Protein AF-A0A256Y373-F1 (afdb_monomer_lite)

Structure (mmCIF, N/CA/C/O backbone):
data_AF-A0A256Y373-F1
#
_entry.id   AF-A0A256Y373-F1
#
loop_
_atom_site.group_PDB
_atom_site.id
_atom_site.type_symbol
_atom_site.label_atom_id
_atom_site.label_alt_id
_atom_site.label_comp_id
_atom_site.label_asym_id
_atom_site.label_entity_id
_atom_site.label_seq_id
_atom_site.pdbx_PDB_ins_code
_atom_site.Cartn_x
_atom_site.Cartn_y
_atom_site.Cartn_z
_atom_site.occupancy
_atom_site.B_iso_or_equiv
_atom_site.auth_seq_id
_atom_site.auth_comp_id
_atom_site.auth_asym_id
_atom_site.auth_atom_id
_atom_site.pdbx_PDB_model_num
ATOM 1 N N . MET A 1 1 ? 16.820 -8.847 -20.053 1.00 52.16 1 MET A N 1
ATOM 2 C CA . MET A 1 1 ? 16.098 -8.142 -18.975 1.00 52.16 1 MET A CA 1
ATOM 3 C C . MET A 1 1 ? 16.166 -6.663 -19.317 1.00 52.16 1 MET A C 1
ATOM 5 O O . MET A 1 1 ? 17.271 -6.149 -19.422 1.00 52.16 1 MET A O 1
ATOM 9 N N . TYR A 1 2 ? 15.042 -6.030 -19.659 1.00 67.69 2 TYR A N 1
ATOM 10 C CA . TYR A 1 2 ? 15.039 -4.607 -20.017 1.00 67.69 2 TYR A CA 1
ATOM 11 C C . TYR A 1 2 ? 15.305 -3.763 -18.762 1.00 67.69 2 TYR A C 1
ATOM 13 O O . TYR A 1 2 ? 14.831 -4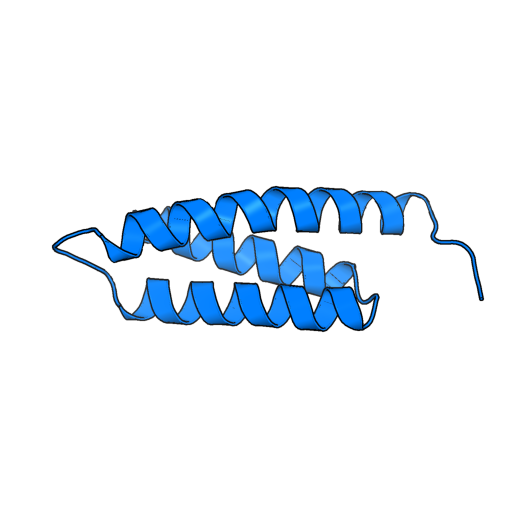.105 -17.680 1.00 67.69 2 TYR A O 1
ATOM 21 N N . SER A 1 3 ? 16.103 -2.703 -18.902 1.00 82.94 3 SER A N 1
ATOM 22 C CA . SER A 1 3 ? 16.314 -1.714 -17.838 1.00 82.94 3 SER A CA 1
ATOM 23 C C . SER A 1 3 ? 15.011 -0.961 -17.579 1.00 82.94 3 SER A C 1
ATOM 25 O O . SER A 1 3 ? 14.335 -0.602 -18.543 1.00 82.94 3 SER A O 1
ATOM 27 N N . LYS A 1 4 ? 14.686 -0.687 -16.307 1.00 88.62 4 LYS A N 1
ATOM 28 C CA . LYS A 1 4 ? 13.524 0.144 -15.958 1.00 88.62 4 LYS A CA 1
ATOM 29 C C . LYS A 1 4 ? 13.662 1.532 -16.583 1.00 88.62 4 LYS A C 1
ATOM 31 O O . LYS A 1 4 ? 14.768 2.077 -16.625 1.00 88.62 4 LYS A O 1
ATOM 36 N N . ASN A 1 5 ? 12.557 2.103 -17.050 1.00 94.56 5 ASN A N 1
ATOM 37 C CA . ASN A 1 5 ? 12.513 3.487 -17.518 1.00 94.56 5 ASN A CA 1
ATOM 38 C C . ASN A 1 5 ? 12.327 4.474 -16.345 1.00 94.56 5 ASN A C 1
ATOM 40 O O . ASN A 1 5 ? 12.042 4.083 -15.214 1.00 94.56 5 ASN A O 1
ATOM 44 N N . ASN A 1 6 ? 12.471 5.775 -16.613 1.00 96.75 6 ASN A N 1
ATOM 45 C CA . ASN A 1 6 ? 12.379 6.809 -15.573 1.00 96.75 6 ASN A CA 1
ATOM 46 C C . ASN A 1 6 ? 11.019 6.831 -14.854 1.00 96.75 6 ASN A C 1
ATOM 48 O O . ASN A 1 6 ? 10.971 7.078 -13.652 1.00 96.75 6 ASN A O 1
ATOM 52 N N . THR A 1 7 ? 9.920 6.564 -15.564 1.00 97.31 7 THR A N 1
ATOM 53 C CA . THR A 1 7 ? 8.575 6.521 -14.975 1.00 97.31 7 THR A CA 1
ATOM 54 C C . THR A 1 7 ? 8.421 5.333 -14.034 1.00 97.31 7 THR A C 1
ATOM 56 O O . THR A 1 7 ? 7.871 5.485 -12.950 1.00 97.31 7 THR A O 1
ATOM 59 N N . GLU A 1 8 ? 8.935 4.165 -14.409 1.00 97.19 8 GLU A N 1
ATOM 60 C CA . GLU A 1 8 ? 8.908 2.964 -13.568 1.00 97.19 8 GLU A CA 1
ATOM 61 C C . GLU A 1 8 ? 9.731 3.153 -12.290 1.00 97.19 8 GLU A C 1
ATOM 63 O O . GLU A 1 8 ? 9.268 2.806 -11.204 1.00 97.19 8 GLU A O 1
ATOM 68 N N . ILE A 1 9 ? 10.915 3.764 -12.405 1.00 97.69 9 ILE A N 1
ATOM 69 C CA . ILE A 1 9 ? 11.765 4.112 -11.257 1.00 97.69 9 ILE A CA 1
ATOM 70 C C . ILE A 1 9 ? 11.029 5.070 -10.312 1.00 97.69 9 ILE A C 1
ATOM 72 O O . ILE A 1 9 ? 11.031 4.871 -9.095 1.00 97.69 9 ILE A O 1
ATOM 76 N N . GLU A 1 10 ? 10.378 6.098 -10.858 1.00 98.31 10 GLU A N 1
ATOM 77 C CA . GLU A 1 10 ? 9.637 7.067 -10.051 1.00 98.31 10 GLU A CA 1
ATOM 78 C C . GLU A 1 10 ? 8.416 6.429 -9.376 1.00 98.31 10 GLU A C 1
ATOM 80 O O . GLU A 1 10 ? 8.199 6.635 -8.180 1.00 98.31 10 GLU A O 1
ATOM 85 N N . LEU A 1 11 ? 7.650 5.603 -10.096 1.00 98.44 11 LEU A N 1
ATOM 86 C CA . LEU A 1 11 ? 6.505 4.885 -9.532 1.00 98.44 11 LEU A CA 1
ATOM 87 C C . LEU A 1 11 ? 6.931 3.957 -8.397 1.00 98.44 11 LEU A C 1
ATOM 89 O O . LEU A 1 11 ? 6.313 3.975 -7.334 1.00 98.44 11 LEU A O 1
ATOM 93 N N . GLU A 1 12 ? 8.000 3.183 -8.573 1.00 98.19 12 GLU A N 1
ATOM 94 C CA . GLU A 1 12 ? 8.536 2.328 -7.515 1.00 98.19 12 GLU A CA 1
ATOM 95 C C . GLU A 1 12 ? 8.973 3.152 -6.293 1.00 98.19 12 GLU A C 1
ATOM 97 O O . GLU A 1 12 ? 8.574 2.852 -5.164 1.00 98.19 12 GLU A O 1
ATOM 102 N N . SER A 1 13 ? 9.727 4.234 -6.511 1.00 98.50 13 SER A N 1
ATOM 103 C CA . SER A 1 13 ? 10.194 5.136 -5.451 1.00 98.50 13 SER A CA 1
ATOM 104 C C . SER A 1 13 ? 9.030 5.734 -4.650 1.00 98.50 13 SER A C 1
ATOM 106 O O . SER A 1 13 ? 9.003 5.660 -3.412 1.00 98.50 13 SER A O 1
ATOM 108 N N . GLN A 1 14 ? 8.019 6.274 -5.340 1.00 98.69 14 GLN A N 1
ATOM 109 C CA . GLN A 1 14 ? 6.838 6.842 -4.692 1.00 98.69 14 GLN A CA 1
ATOM 110 C C . GLN A 1 14 ? 6.014 5.765 -3.987 1.00 98.69 14 GLN A C 1
ATOM 112 O O . GLN A 1 14 ? 5.568 5.989 -2.859 1.00 98.69 14 GLN A O 1
ATOM 117 N N . THR A 1 15 ? 5.865 4.584 -4.590 1.00 98.75 15 THR A N 1
ATOM 118 C CA . THR A 1 15 ? 5.141 3.464 -3.979 1.00 98.75 15 THR A CA 1
ATOM 119 C C . THR A 1 15 ? 5.787 3.065 -2.656 1.00 98.75 15 THR A C 1
ATOM 121 O O . THR A 1 15 ? 5.112 3.013 -1.629 1.00 98.75 15 THR A O 1
ATOM 124 N N . ILE A 1 16 ? 7.112 2.884 -2.625 1.00 98.62 16 ILE A N 1
ATOM 125 C CA . ILE A 1 16 ? 7.855 2.529 -1.405 1.00 98.62 16 ILE A CA 1
ATOM 126 C C . ILE A 1 16 ? 7.730 3.624 -0.336 1.00 98.62 16 ILE A C 1
ATOM 128 O O . ILE A 1 16 ? 7.547 3.329 0.852 1.00 98.62 16 ILE A O 1
ATOM 132 N N . LYS A 1 17 ? 7.820 4.899 -0.731 1.00 98.75 17 LYS A N 1
ATOM 133 C CA . LYS A 1 17 ? 7.662 6.043 0.178 1.00 98.75 17 LYS A CA 1
ATOM 134 C C . LYS A 1 17 ? 6.284 6.044 0.839 1.00 98.75 17 LYS A C 1
ATOM 136 O O . LYS A 1 17 ? 6.198 6.177 2.063 1.00 98.75 17 LYS A O 1
ATOM 141 N N . TRP A 1 18 ? 5.220 5.901 0.055 1.00 98.75 18 TRP A N 1
ATOM 142 C CA . TRP A 1 18 ? 3.854 5.879 0.575 1.00 98.75 18 TRP A CA 1
ATOM 143 C C . TRP A 1 18 ? 3.557 4.614 1.371 1.00 98.75 18 TRP A C 1
ATOM 145 O O . TRP A 1 18 ? 2.891 4.698 2.399 1.00 98.75 18 TRP A O 1
ATOM 155 N N . LEU A 1 19 ? 4.154 3.482 1.005 1.00 98.56 19 LEU A N 1
ATOM 156 C CA . LEU A 1 19 ? 4.029 2.235 1.747 1.00 98.56 19 LEU A CA 1
ATOM 157 C C . LEU A 1 19 ? 4.561 2.358 3.176 1.00 98.56 19 LEU A C 1
ATOM 159 O O . LEU A 1 19 ? 3.893 1.942 4.124 1.00 98.56 19 LEU A O 1
ATOM 163 N N . LYS A 1 20 ? 5.719 3.003 3.359 1.00 98.50 20 LYS A N 1
ATOM 164 C CA . LYS A 1 20 ? 6.266 3.284 4.699 1.00 98.50 20 LYS A CA 1
ATOM 165 C C . LYS A 1 20 ? 5.320 4.157 5.527 1.00 98.50 20 LYS A C 1
ATOM 167 O O . LYS A 1 20 ? 5.104 3.878 6.706 1.00 98.50 20 LYS A O 1
ATOM 172 N N . LYS A 1 21 ? 4.742 5.194 4.915 1.00 98.38 21 LYS A N 1
ATOM 173 C CA . LYS A 1 21 ? 3.793 6.092 5.588 1.00 98.38 21 LYS A CA 1
ATOM 174 C C . LYS A 1 21 ? 2.506 5.365 5.976 1.00 98.38 21 LYS A C 1
ATOM 176 O O . LYS A 1 21 ? 2.106 5.437 7.135 1.00 98.38 21 LYS A O 1
ATOM 181 N N . ALA A 1 22 ? 1.892 4.642 5.039 1.00 98.00 22 ALA A N 1
ATOM 182 C CA . ALA A 1 22 ? 0.639 3.926 5.260 1.00 98.00 22 ALA A CA 1
ATOM 183 C C . ALA A 1 22 ? 0.780 2.871 6.357 1.00 98.00 22 ALA A C 1
ATOM 185 O O . ALA A 1 22 ? -0.076 2.787 7.228 1.00 98.00 22 ALA A O 1
ATOM 186 N N . LYS A 1 23 ? 1.896 2.130 6.387 1.00 97.94 23 LYS A N 1
ATOM 187 C CA . LYS A 1 23 ? 2.183 1.186 7.474 1.00 97.94 23 LYS A CA 1
ATOM 188 C C . LYS A 1 23 ? 2.221 1.856 8.840 1.00 97.94 23 LYS A C 1
ATOM 190 O O . LYS A 1 23 ? 1.577 1.374 9.763 1.00 97.94 23 LYS A O 1
ATOM 195 N N . LYS A 1 24 ? 2.942 2.973 8.967 1.00 97.25 24 LYS A N 1
ATOM 196 C CA . LYS A 1 24 ? 3.003 3.720 10.229 1.00 97.25 24 LYS A CA 1
ATOM 197 C C . LYS A 1 24 ? 1.604 4.170 10.668 1.00 97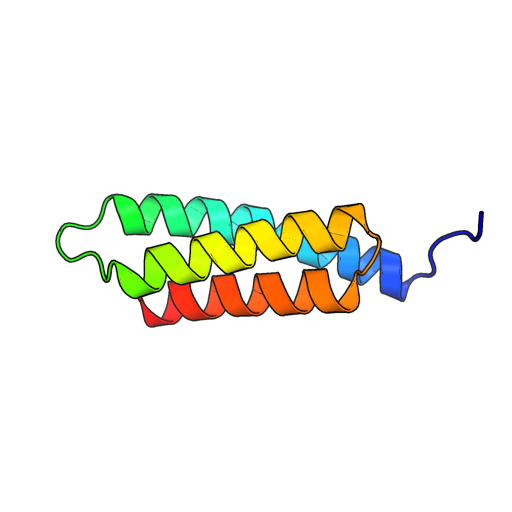.25 24 LYS A C 1
ATOM 199 O O . LYS A 1 24 ? 1.213 3.917 11.803 1.00 97.25 24 LYS A O 1
ATOM 204 N N . LYS A 1 25 ? 0.838 4.767 9.752 1.00 96.00 25 LYS A N 1
ATOM 205 C CA . LYS A 1 25 ? -0.516 5.254 10.038 1.00 96.00 25 LYS A CA 1
ATOM 206 C C . LYS A 1 25 ? -1.489 4.114 10.367 1.00 96.00 25 LYS A C 1
ATOM 208 O O . LYS A 1 25 ? -2.305 4.242 11.271 1.00 96.00 25 LYS A O 1
ATOM 213 N N . LEU A 1 26 ? -1.372 2.959 9.713 1.00 96.06 26 LEU A N 1
ATOM 214 C CA . LEU A 1 26 ? -2.161 1.770 10.044 1.00 96.06 26 LEU A CA 1
ATOM 215 C C . LEU A 1 26 ? -1.951 1.336 11.503 1.00 96.06 26 LEU A C 1
ATOM 217 O O . LEU A 1 26 ? -2.927 1.046 12.195 1.00 96.06 26 LEU A O 1
ATOM 221 N N . GLU A 1 27 ? -0.705 1.321 11.982 1.00 94.56 27 GLU A N 1
ATOM 222 C CA . GLU A 1 27 ? -0.405 0.993 13.382 1.00 94.56 27 GLU A CA 1
ATOM 223 C C . GLU A 1 27 ? -0.983 2.031 14.355 1.00 94.56 27 GLU A C 1
ATOM 225 O O . GLU A 1 27 ? -1.553 1.668 15.383 1.00 94.56 27 GLU A O 1
ATOM 230 N N . GLU A 1 28 ? -0.936 3.319 14.010 1.00 93.25 28 GLU A N 1
ATOM 231 C CA . GLU A 1 28 ? -1.584 4.379 14.796 1.00 93.25 28 GLU A CA 1
ATOM 232 C C . GLU A 1 28 ? -3.105 4.158 14.897 1.00 93.25 28 GLU A C 1
ATOM 234 O O . GLU A 1 28 ? -3.678 4.269 15.982 1.00 93.25 28 GLU A O 1
ATOM 239 N N . HIS A 1 29 ? -3.762 3.766 13.800 1.00 89.19 29 HIS A N 1
ATOM 240 C CA . HIS A 1 29 ? -5.199 3.470 13.788 1.00 89.19 29 HIS A CA 1
ATOM 241 C C . HIS A 1 29 ? -5.576 2.237 14.613 1.00 89.19 29 HIS A C 1
ATOM 243 O O . HIS A 1 29 ? -6.611 2.259 15.282 1.00 89.19 29 HIS A O 1
ATOM 249 N N . LYS A 1 30 ? -4.755 1.179 14.598 1.00 88.69 30 LYS A N 1
ATOM 250 C CA . LYS A 1 30 ? -4.978 -0.034 15.410 1.00 88.69 30 LYS A CA 1
ATOM 251 C C . LYS A 1 30 ? -4.990 0.259 16.914 1.00 88.69 30 LYS A C 1
ATOM 253 O O . LYS A 1 30 ? -5.674 -0.435 17.660 1.00 88.69 30 LYS A O 1
ATOM 258 N N . ASN A 1 31 ? -4.292 1.308 17.348 1.00 86.75 31 ASN A N 1
ATOM 259 C CA . ASN A 1 31 ? -4.213 1.712 18.753 1.00 86.75 31 ASN A CA 1
ATOM 260 C C . ASN A 1 31 ? -5.360 2.647 19.199 1.00 86.75 31 ASN A C 1
ATOM 262 O O . ASN A 1 31 ? -5.472 2.958 20.387 1.00 86.75 31 ASN A O 1
ATOM 266 N N . LYS A 1 32 ? -6.235 3.107 18.288 1.00 86.94 32 LYS A N 1
ATOM 267 C CA . LYS A 1 32 ? -7.363 4.000 18.619 1.00 86.94 32 LYS A CA 1
ATOM 268 C C . LYS A 1 32 ? -8.534 3.223 19.251 1.00 86.94 32 LYS A C 1
ATOM 270 O O . LYS A 1 32 ? -8.974 2.192 18.746 1.00 86.94 32 LYS A O 1
ATOM 275 N N . LYS A 1 33 ? -9.128 3.777 20.321 1.00 75.19 33 LYS A N 1
ATOM 276 C CA . LYS A 1 33 ? -10.252 3.172 21.078 1.00 75.19 33 LYS A CA 1
ATOM 277 C C . LYS A 1 33 ? -11.533 2.982 20.243 1.00 75.19 33 LYS A C 1
ATOM 279 O O . LYS A 1 33 ? -12.242 2.001 20.437 1.00 75.19 33 LYS A O 1
ATOM 284 N N . ASN A 1 34 ? -11.787 3.874 19.278 1.00 74.44 34 ASN A N 1
ATOM 285 C CA . ASN A 1 34 ? -12.933 3.828 18.355 1.00 74.44 34 ASN A CA 1
ATOM 286 C C . ASN A 1 34 ? -12.511 3.399 16.940 1.00 74.44 34 ASN A C 1
ATOM 288 O O . ASN A 1 34 ? -12.823 4.056 15.948 1.00 74.44 34 ASN A O 1
ATOM 292 N N . GLN A 1 35 ? -11.756 2.306 16.838 1.00 73.19 35 GLN A N 1
ATOM 293 C CA . GLN A 1 35 ? -11.265 1.814 15.554 1.00 73.19 35 GLN A CA 1
ATOM 294 C C . GLN A 1 35 ? -12.398 1.428 14.585 1.00 73.19 35 GLN A C 1
ATOM 296 O O . GLN A 1 35 ? -13.201 0.524 14.838 1.00 73.19 35 GLN A O 1
ATOM 301 N N . LYS A 1 36 ? -12.408 2.051 13.403 1.00 87.56 36 LYS A N 1
ATOM 302 C CA . LYS A 1 36 ? -13.232 1.623 12.264 1.00 87.56 36 LYS A CA 1
ATOM 303 C C . LYS A 1 36 ? -12.609 0.359 11.657 1.00 87.56 36 LYS A C 1
ATOM 305 O O . LYS A 1 36 ? -11.856 0.431 10.690 1.00 87.56 36 LYS A O 1
ATOM 310 N N . LYS A 1 37 ? -12.905 -0.813 12.238 1.00 89.75 37 LYS A N 1
ATOM 311 C CA . LYS A 1 37 ? -12.288 -2.113 11.878 1.00 89.75 37 LYS A CA 1
ATOM 312 C C . LYS A 1 37 ? -12.283 -2.408 10.373 1.00 89.75 37 LYS A C 1
ATOM 314 O O . LYS A 1 37 ? -11.318 -2.981 9.876 1.00 89.75 37 LYS A O 1
ATOM 319 N N . PHE A 1 38 ? -13.333 -2.012 9.650 1.00 92.88 38 PHE A N 1
ATOM 320 C CA . PHE A 1 38 ? -13.412 -2.208 8.200 1.00 92.88 38 PHE A CA 1
ATOM 321 C 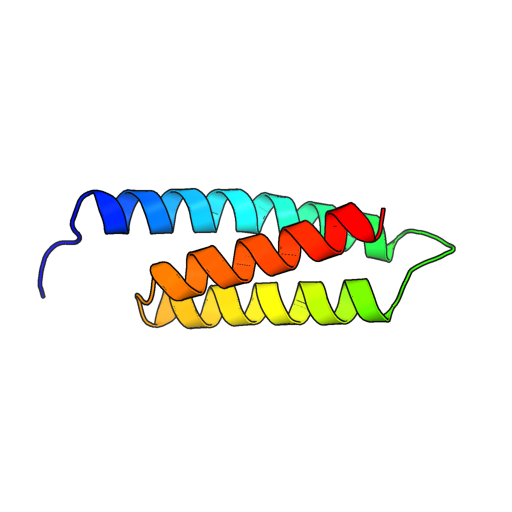C . PHE A 1 38 ? -12.348 -1.400 7.441 1.00 92.88 38 PHE A C 1
ATOM 323 O O . PHE A 1 38 ? -11.755 -1.920 6.503 1.00 92.88 38 PHE A O 1
ATOM 330 N N . ILE A 1 39 ? -12.050 -0.172 7.883 1.00 93.56 39 ILE A N 1
ATOM 331 C CA . ILE A 1 39 ? -11.016 0.681 7.282 1.00 93.56 39 ILE A CA 1
ATOM 332 C C . ILE A 1 39 ? -9.644 0.059 7.490 1.00 93.56 39 ILE A C 1
ATOM 334 O O . ILE A 1 39 ? -8.904 -0.104 6.528 1.00 93.56 39 ILE A O 1
ATOM 338 N N . ILE A 1 40 ? -9.331 -0.339 8.726 1.00 95.25 40 ILE A N 1
ATOM 339 C CA . ILE A 1 40 ? -8.049 -0.975 9.065 1.00 95.25 40 ILE A CA 1
ATOM 340 C C . ILE A 1 40 ? -7.850 -2.241 8.229 1.00 95.25 40 ILE A C 1
ATOM 342 O O . ILE A 1 40 ? -6.788 -2.428 7.642 1.00 95.25 40 ILE A O 1
ATOM 346 N N . LYS A 1 41 ? -8.880 -3.092 8.142 1.00 96.88 41 LYS A N 1
ATOM 347 C CA . LYS A 1 41 ? -8.825 -4.330 7.359 1.00 96.88 41 LYS A CA 1
ATOM 348 C C . LYS A 1 41 ? -8.596 -4.050 5.873 1.00 96.88 41 LYS A C 1
ATOM 350 O O . LYS A 1 41 ? -7.720 -4.664 5.278 1.00 96.88 41 LYS A O 1
ATOM 355 N N . ASN A 1 42 ? -9.354 -3.127 5.286 1.00 97.94 42 ASN A N 1
ATOM 356 C CA . ASN A 1 42 ? -9.238 -2.823 3.861 1.00 97.94 42 ASN A CA 1
ATOM 357 C C . ASN A 1 42 ? -7.899 -2.148 3.532 1.00 97.94 42 ASN A C 1
ATOM 359 O O . ASN A 1 42 ? -7.273 -2.503 2.540 1.00 97.94 42 ASN A O 1
ATOM 363 N N . ALA A 1 43 ? -7.422 -1.231 4.378 1.00 98.00 43 ALA A N 1
ATOM 364 C CA . ALA A 1 43 ? 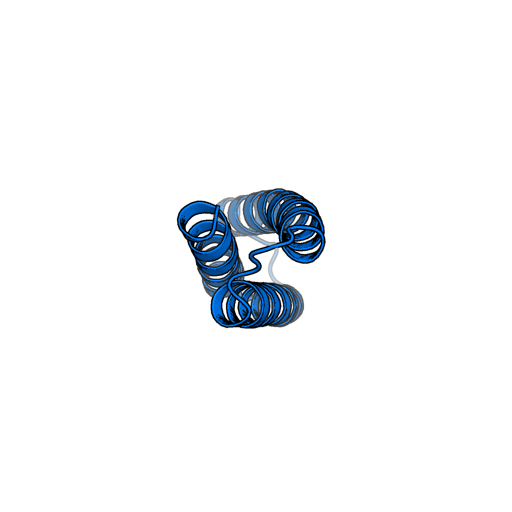-6.111 -0.609 4.209 1.00 98.00 43 ALA A CA 1
ATOM 365 C C . ALA A 1 43 ? -4.973 -1.643 4.290 1.00 98.00 43 ALA A C 1
ATOM 367 O O . ALA A 1 43 ? -4.051 -1.600 3.479 1.00 98.00 43 ALA A O 1
ATOM 368 N N . ASP A 1 44 ? -5.055 -2.607 5.215 1.00 98.19 44 ASP A N 1
ATOM 369 C CA . ASP A 1 44 ? -4.095 -3.716 5.310 1.00 98.19 44 ASP A CA 1
ATOM 370 C C . ASP A 1 44 ? -4.111 -4.611 4.056 1.00 98.19 44 ASP A C 1
ATOM 372 O O . ASP A 1 44 ? -3.049 -4.997 3.567 1.00 98.19 44 ASP A O 1
ATOM 376 N N . CYS A 1 45 ? -5.291 -4.894 3.488 1.00 98.50 45 CYS A N 1
ATOM 377 C CA . CYS A 1 45 ? -5.417 -5.608 2.212 1.00 98.50 45 CYS A CA 1
ATOM 378 C C . CYS A 1 45 ? -4.719 -4.861 1.068 1.00 98.50 45 CYS A C 1
ATOM 380 O O . CYS A 1 45 ? -3.857 -5.438 0.417 1.00 98.50 45 CYS A O 1
ATOM 382 N N . TYR A 1 46 ? -4.988 -3.566 0.887 1.00 98.69 46 TYR A N 1
ATOM 383 C CA . TYR A 1 46 ? -4.333 -2.779 -0.164 1.00 98.69 46 TYR A CA 1
ATOM 384 C C . TYR A 1 46 ? -2.811 -2.636 0.037 1.00 98.69 46 TYR A C 1
ATOM 386 O O . TYR A 1 46 ? -2.054 -2.581 -0.935 1.00 98.69 46 TYR A O 1
ATOM 394 N N . ILE A 1 47 ? -2.319 -2.625 1.284 1.00 98.69 47 ILE A N 1
ATOM 395 C CA . ILE A 1 47 ? -0.872 -2.684 1.565 1.00 98.69 47 ILE A CA 1
ATOM 396 C C . ILE A 1 47 ? -0.282 -4.026 1.113 1.00 98.69 47 ILE A C 1
ATOM 398 O O . ILE A 1 47 ? 0.812 -4.047 0.550 1.00 98.69 47 ILE A O 1
ATOM 402 N N . LYS A 1 48 ? -0.983 -5.142 1.340 1.00 98.69 48 LYS A N 1
ATOM 403 C CA . LYS A 1 48 ? -0.559 -6.470 0.863 1.00 98.69 48 LYS A CA 1
ATOM 404 C C . LYS A 1 48 ? -0.579 -6.557 -0.663 1.00 98.69 48 LYS A C 1
ATOM 406 O O . LYS A 1 48 ? 0.395 -7.035 -1.236 1.00 98.69 48 LYS A O 1
ATOM 411 N N . ASP A 1 49 ? -1.610 -6.018 -1.306 1.00 98.75 49 ASP A N 1
ATOM 412 C CA . ASP A 1 49 ? -1.692 -5.947 -2.770 1.00 98.75 49 ASP A CA 1
ATOM 413 C C . ASP A 1 49 ? -0.540 -5.118 -3.349 1.00 98.75 49 ASP A C 1
ATOM 415 O O . ASP A 1 49 ? 0.079 -5.513 -4.333 1.00 98.75 49 ASP A O 1
ATOM 419 N N . THR A 1 50 ? -0.167 -4.022 -2.680 1.00 98.75 50 THR A N 1
ATOM 420 C CA . THR A 1 50 ? 0.999 -3.213 -3.069 1.00 98.75 50 THR A CA 1
ATOM 421 C C . THR A 1 50 ? 2.280 -4.042 -3.092 1.00 98.75 50 THR A C 1
ATOM 423 O O . THR A 1 50 ? 3.057 -3.943 -4.040 1.00 98.75 50 THR A O 1
ATOM 426 N N . TYR A 1 51 ? 2.513 -4.867 -2.066 1.00 98.56 51 TYR A N 1
ATOM 427 C CA . TYR A 1 51 ? 3.672 -5.761 -2.044 1.00 98.56 51 TYR A CA 1
ATOM 428 C C . TYR A 1 51 ? 3.647 -6.756 -3.195 1.00 98.56 51 TYR A C 1
ATOM 430 O O . TYR A 1 51 ? 4.646 -6.886 -3.897 1.00 98.56 51 TYR A O 1
ATOM 438 N N . TYR A 1 52 ? 2.499 -7.394 -3.414 1.00 98.50 52 TYR A N 1
ATOM 439 C CA . TYR A 1 52 ? 2.320 -8.335 -4.510 1.00 98.50 52 TYR A CA 1
ATOM 440 C C . TYR A 1 52 ? 2.638 -7.686 -5.865 1.00 98.50 52 TYR A C 1
ATOM 442 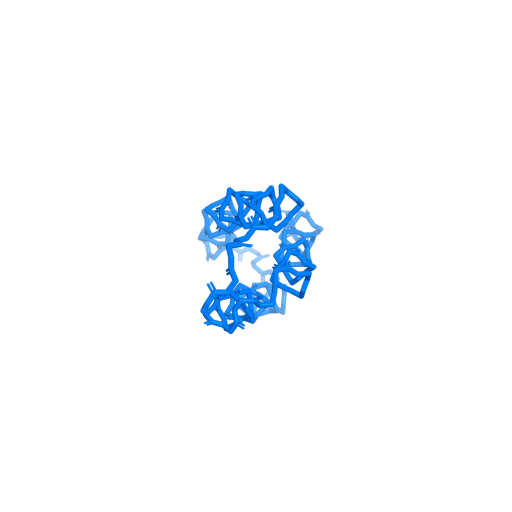O O . TYR A 1 52 ? 3.438 -8.217 -6.631 1.00 98.50 52 TYR A O 1
ATOM 450 N N . PHE A 1 53 ? 2.088 -6.504 -6.153 1.00 98.56 53 PHE A N 1
ATOM 451 C CA . PHE A 1 53 ? 2.336 -5.825 -7.426 1.00 98.56 53 PHE A CA 1
ATOM 452 C C . PHE A 1 53 ? 3.786 -5.359 -7.589 1.00 98.56 53 PHE A C 1
ATOM 454 O O . PHE A 1 53 ? 4.333 -5.474 -8.686 1.00 98.56 53 PHE A O 1
ATOM 461 N N . LEU A 1 54 ? 4.445 -4.910 -6.515 1.00 97.62 54 LEU A N 1
ATOM 462 C CA . LEU A 1 54 ? 5.875 -4.589 -6.557 1.00 97.62 54 LEU A CA 1
ATOM 463 C C . LEU A 1 54 ? 6.735 -5.820 -6.880 1.00 97.62 54 LEU A C 1
ATOM 465 O O . LEU A 1 54 ? 7.636 -5.718 -7.710 1.00 97.62 54 LEU A O 1
ATOM 469 N N . GLU A 1 55 ? 6.443 -6.982 -6.284 1.00 97.75 55 GLU A N 1
ATOM 470 C CA . GLU A 1 55 ? 7.146 -8.243 -6.580 1.00 97.75 55 GLU A CA 1
ATOM 471 C C . GLU A 1 55 ? 6.977 -8.675 -8.044 1.00 97.75 55 GLU A C 1
ATOM 473 O O . GLU A 1 55 ? 7.908 -9.212 -8.645 1.00 97.75 55 GLU A O 1
ATOM 478 N N . GLN A 1 56 ? 5.816 -8.394 -8.641 1.00 97.69 56 GLN A N 1
ATOM 479 C CA . GLN A 1 56 ? 5.538 -8.668 -10.054 1.00 97.69 56 GLN A CA 1
ATOM 480 C C . GLN A 1 56 ? 6.060 -7.582 -11.015 1.00 97.69 56 GLN A C 1
ATOM 482 O O . GLN A 1 56 ? 5.861 -7.701 -12.223 1.00 97.69 56 GLN A O 1
ATOM 487 N N . ASN A 1 57 ? 6.737 -6.537 -10.518 1.00 96.56 57 ASN A N 1
ATOM 488 C CA . ASN A 1 57 ? 7.136 -5.348 -11.286 1.00 96.56 57 ASN A CA 1
ATOM 489 C C . ASN A 1 57 ? 5.959 -4.594 -11.945 1.00 96.56 57 ASN A C 1
ATOM 491 O O . ASN A 1 57 ? 6.146 -3.872 -12.922 1.00 96.56 57 ASN A O 1
ATOM 495 N N . ASP A 1 58 ? 4.746 -4.725 -11.404 1.00 98.12 58 ASP A N 1
ATOM 496 C CA . ASP A 1 58 ? 3.567 -3.977 -11.843 1.00 98.12 58 ASP A CA 1
ATOM 497 C C . ASP A 1 58 ? 3.472 -2.652 -11.072 1.00 98.12 58 ASP A C 1
ATOM 499 O O . ASP A 1 58 ? 2.729 -2.500 -10.099 1.00 98.12 58 ASP A O 1
ATOM 503 N N . TYR A 1 59 ? 4.291 -1.678 -11.474 1.00 97.81 59 TYR A N 1
ATOM 504 C CA . TYR A 1 59 ? 4.429 -0.421 -10.730 1.00 97.81 59 TYR A CA 1
ATOM 505 C C . TYR A 1 59 ? 3.184 0.466 -10.783 1.00 97.81 59 TYR A C 1
ATOM 507 O O . TYR A 1 59 ? 2.970 1.259 -9.870 1.00 97.81 59 TYR A O 1
ATOM 515 N N . ILE A 1 60 ? 2.351 0.332 -11.822 1.00 98.31 60 ILE A N 1
ATOM 516 C CA . ILE A 1 60 ? 1.095 1.082 -11.933 1.00 98.31 60 ILE A CA 1
ATOM 517 C C . ILE A 1 60 ? 0.122 0.592 -10.863 1.00 98.31 60 ILE A C 1
ATOM 519 O O . ILE A 1 60 ? -0.351 1.398 -10.061 1.00 98.31 60 ILE A O 1
ATOM 523 N N . ARG A 1 61 ? -0.131 -0.724 -10.802 1.00 98.69 61 ARG A N 1
ATOM 524 C CA . ARG A 1 61 ? -1.047 -1.282 -9.800 1.00 98.69 61 ARG A CA 1
ATOM 525 C C . ARG A 1 61 ? -0.483 -1.190 -8.391 1.00 98.69 61 ARG A C 1
ATOM 527 O O . ARG A 1 61 ? -1.243 -0.918 -7.471 1.00 98.69 61 ARG A O 1
ATOM 534 N N . GLY A 1 62 ? 0.835 -1.322 -8.223 1.00 98.69 62 GLY A N 1
ATOM 535 C CA . GLY A 1 62 ? 1.493 -1.091 -6.936 1.00 98.69 62 GLY A CA 1
ATOM 536 C C . GLY A 1 62 ? 1.297 0.340 -6.428 1.00 98.69 62 GLY A C 1
ATOM 537 O O . GLY A 1 62 ? 0.961 0.546 -5.261 1.00 98.69 62 GLY A O 1
ATOM 538 N N . PHE A 1 63 ? 1.448 1.337 -7.303 1.00 98.75 63 PHE A N 1
ATOM 539 C CA . PHE A 1 63 ? 1.207 2.728 -6.931 1.00 98.75 63 PHE A CA 1
ATOM 540 C C . PHE A 1 63 ? -0.277 2.999 -6.644 1.00 98.75 63 PHE A C 1
ATOM 542 O O . PHE A 1 63 ? -0.610 3.623 -5.639 1.00 98.75 63 PHE A O 1
ATOM 549 N N . GLU A 1 64 ? -1.186 2.498 -7.478 1.00 98.81 64 GLU A N 1
ATOM 550 C CA . GLU A 1 64 ? -2.629 2.648 -7.267 1.00 98.81 64 GLU A CA 1
ATOM 551 C C . GLU A 1 64 ? -3.079 2.045 -5.927 1.00 98.81 64 GLU A C 1
ATOM 553 O O . GLU A 1 64 ? -3.753 2.714 -5.135 1.00 98.81 64 GLU A O 1
ATOM 558 N N . SER A 1 65 ? -2.677 0.804 -5.632 1.00 98.75 65 SER A N 1
ATOM 559 C CA . SER A 1 65 ? -3.080 0.116 -4.405 1.00 98.75 65 SER A CA 1
ATOM 560 C C . SER A 1 65 ? -2.606 0.856 -3.160 1.00 98.75 65 SER A C 1
ATOM 562 O O . SER A 1 65 ? -3.356 0.965 -2.187 1.00 98.75 65 SER A O 1
ATOM 564 N N . ILE A 1 66 ? -1.397 1.433 -3.173 1.00 98.81 66 ILE A N 1
ATOM 565 C CA . ILE A 1 66 ? -0.917 2.144 -1.988 1.00 98.81 66 ILE A CA 1
ATOM 566 C C . ILE A 1 66 ? -1.643 3.468 -1.754 1.00 98.81 66 ILE A C 1
ATOM 568 O O . ILE A 1 66 ? -1.868 3.852 -0.602 1.00 98.81 66 ILE A O 1
ATOM 572 N N . ILE A 1 67 ? -2.062 4.149 -2.823 1.00 98.69 67 ILE A N 1
ATOM 573 C CA . ILE A 1 67 ? -2.883 5.355 -2.710 1.00 98.69 67 ILE A CA 1
ATOM 574 C C . ILE A 1 67 ? -4.258 5.012 -2.125 1.00 98.69 67 ILE A C 1
ATOM 576 O O . ILE A 1 67 ? -4.721 5.726 -1.234 1.00 98.69 67 ILE A O 1
ATOM 580 N N . TRP A 1 68 ? -4.868 3.889 -2.519 1.00 98.69 68 TRP A N 1
ATOM 581 C CA . TRP A 1 68 ? -6.113 3.410 -1.904 1.00 98.69 68 TRP A CA 1
ATOM 582 C C . TRP A 1 68 ? -5.963 3.084 -0.418 1.00 98.69 68 TRP A C 1
ATOM 584 O O . TRP A 1 68 ? -6.803 3.496 0.388 1.00 98.69 68 TRP A O 1
ATOM 594 N N . ALA A 1 69 ? -4.880 2.404 -0.027 1.00 98.50 69 ALA A N 1
ATOM 595 C CA . ALA A 1 69 ? -4.591 2.155 1.384 1.00 98.50 69 ALA A CA 1
ATOM 596 C C . ALA A 1 69 ? -4.475 3.464 2.178 1.00 98.50 69 ALA A C 1
ATOM 598 O O . ALA A 1 69 ? -5.056 3.593 3.256 1.00 98.50 69 ALA A O 1
ATOM 599 N N . TRP A 1 70 ? -3.741 4.442 1.639 1.00 98.44 70 TRP A N 1
ATOM 600 C CA . TRP A 1 70 ? -3.562 5.742 2.279 1.00 98.44 70 TRP A CA 1
ATOM 601 C C . TRP A 1 70 ? -4.883 6.504 2.411 1.00 98.44 70 TRP A C 1
ATOM 603 O O . TRP A 1 70 ? -5.213 6.962 3.501 1.00 98.44 70 TRP A O 1
ATOM 613 N N . ALA A 1 71 ? -5.679 6.580 1.342 1.00 98.25 71 ALA A N 1
ATOM 614 C CA . ALA A 1 71 ? -6.966 7.273 1.345 1.00 98.25 71 ALA A CA 1
ATOM 615 C C . ALA A 1 71 ? -7.931 6.710 2.400 1.00 98.25 71 ALA A C 1
ATOM 617 O O . ALA A 1 71 ? -8.584 7.467 3.116 1.00 98.25 71 ALA A O 1
ATOM 618 N N . LEU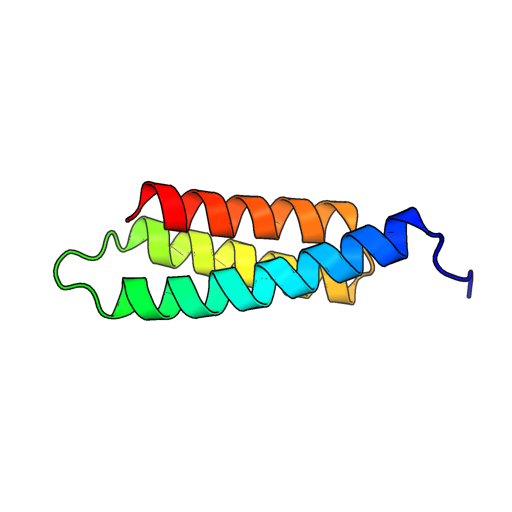 A 1 72 ? -7.988 5.382 2.542 1.00 97.31 72 LEU A N 1
ATOM 619 C CA . LEU A 1 72 ? -8.783 4.733 3.584 1.00 97.31 72 LEU A CA 1
ATOM 620 C C . LEU A 1 72 ? -8.341 5.160 4.986 1.00 97.31 72 LEU A C 1
ATOM 622 O O . LEU A 1 72 ? -9.186 5.476 5.823 1.00 97.31 72 LEU A O 1
ATOM 626 N N . LEU A 1 73 ? -7.031 5.183 5.239 1.00 96.00 73 LEU A N 1
ATOM 627 C CA . LEU A 1 73 ? -6.479 5.599 6.528 1.00 96.00 73 LEU A CA 1
ATOM 628 C C . LEU A 1 73 ? -6.769 7.076 6.825 1.00 96.00 73 LEU A C 1
ATOM 630 O O . LEU A 1 73 ? -7.155 7.384 7.944 1.00 96.00 73 LEU A O 1
ATOM 634 N N . GLU A 1 74 ? -6.660 7.969 5.839 1.00 95.88 74 GLU A N 1
ATOM 635 C CA . GLU A 1 74 ? -7.009 9.393 5.992 1.00 95.88 74 GLU A CA 1
ATOM 636 C C . GLU A 1 74 ? -8.494 9.596 6.325 1.00 95.88 74 GLU A C 1
ATOM 638 O O . GLU A 1 74 ? -8.835 10.290 7.275 1.00 95.88 74 GLU A O 1
ATOM 643 N N . ILE A 1 75 ? -9.404 8.949 5.591 1.00 93.56 75 ILE A N 1
ATOM 644 C CA . ILE A 1 75 ? -10.858 9.085 5.819 1.00 93.56 75 ILE A CA 1
ATOM 645 C C . ILE A 1 75 ? -11.286 8.414 7.138 1.00 93.56 75 ILE A C 1
ATOM 647 O O . ILE A 1 75 ? -12.321 8.728 7.738 1.00 93.56 75 ILE A O 1
ATOM 651 N N . GLY A 1 76 ? -10.506 7.435 7.587 1.00 87.12 76 GLY A N 1
ATOM 652 C CA . GLY A 1 76 ? -10.737 6.738 8.838 1.00 87.12 76 GLY A CA 1
ATOM 653 C C . GLY A 1 76 ? -10.237 7.452 10.081 1.00 87.12 76 GLY A C 1
ATOM 654 O O . GLY A 1 76 ? -10.482 6.908 11.161 1.00 87.12 76 GLY A O 1
ATOM 655 N N . GLU A 1 77 ? -9.508 8.564 9.931 1.00 81.00 77 GLU A N 1
ATOM 656 C CA . GLU A 1 77 ? -8.902 9.325 11.032 1.00 81.00 77 GLU A CA 1
ATOM 657 C C . GLU A 1 77 ? -9.939 9.743 12.078 1.00 81.00 77 GLU A C 1
ATOM 659 O O . GLU A 1 77 ? -9.570 9.605 13.274 1.00 81.00 77 GLU A O 1
#

Sequence (77 aa):
MYSKNNTEIELESQTIKWLKKAKKKLEEHKNKKNQKKFIIKNADCYIKDTYYFLEQNDYIRGFESIIWAWALLEIGE

pLDDT: mean 94.32, std 8.17, range [52.16, 98.81]

Foldseek 3Di:
DDDDDPVLVVLLVVLVVLLVVLVVLLVVLVPDPPRPVVLSVQLVVLSVQLVVCVVVSVSVSNSVSSVVSVVSSVVRD

Radius of gyration: 13.41 Å; chains: 1; bounding box: 30×18×41 Å

Secondary structure (DSSP, 8-state):
-PPPPHHHHHHHHHHHHHHHHHHHHHHHHHT-TT--HHHHHHHHHHHHHHHHHHHTT-HHHHHHHHHHHHHHHHHT-